Protein AF-A0A354SJN9-F1 (afdb_monomer_lite)

Structure (mmCIF, N/CA/C/O backbone):
data_AF-A0A354SJN9-F1
#
_entry.id   AF-A0A354SJN9-F1
#
loop_
_atom_site.group_PDB
_atom_site.id
_atom_site.type_symbol
_atom_site.label_atom_id
_atom_site.label_alt_id
_atom_site.label_comp_id
_atom_site.label_asym_id
_atom_site.label_entity_id
_atom_site.label_seq_id
_atom_site.pdbx_PDB_ins_code
_atom_site.Cartn_x
_atom_site.Cartn_y
_atom_site.Cartn_z
_atom_site.occupancy
_atom_site.B_iso_or_equiv
_atom_site.auth_seq_id
_atom_site.auth_comp_id
_atom_site.auth_asym_id
_atom_site.auth_atom_id
_atom_site.pdbx_PDB_model_num
ATOM 1 N N . MET A 1 1 ? -6.560 7.958 -3.343 1.00 94.62 1 MET A N 1
ATOM 2 C CA . MET A 1 1 ? -5.321 8.755 -3.241 1.00 94.62 1 MET A CA 1
ATOM 3 C C . MET A 1 1 ? -4.169 7.778 -3.172 1.00 94.62 1 MET A C 1
ATOM 5 O O . MET A 1 1 ? -4.316 6.763 -2.502 1.00 94.62 1 MET A O 1
ATOM 9 N N . ILE A 1 2 ? -3.090 8.042 -3.902 1.00 95.56 2 ILE A N 1
ATOM 10 C CA . ILE A 1 2 ? -1.876 7.221 -3.882 1.00 95.56 2 ILE A CA 1
ATOM 11 C C . ILE A 1 2 ? -0.774 8.066 -3.252 1.00 95.56 2 ILE A C 1
ATOM 13 O O . ILE A 1 2 ? -0.615 9.229 -3.618 1.00 95.56 2 ILE A O 1
ATOM 17 N N . TYR A 1 3 ? -0.052 7.468 -2.314 1.00 95.06 3 TYR A N 1
ATOM 18 C CA . TYR A 1 3 ? 1.128 8.022 -1.668 1.00 95.06 3 TYR A CA 1
ATOM 19 C C . TYR A 1 3 ? 2.323 7.218 -2.162 1.00 95.06 3 TYR A C 1
ATOM 21 O O . TYR A 1 3 ? 2.312 5.987 -2.083 1.00 95.06 3 TYR A O 1
ATOM 29 N N . LEU A 1 4 ? 3.304 7.913 -2.727 1.00 95.81 4 LEU A N 1
ATOM 30 C CA . LEU A 1 4 ? 4.461 7.308 -3.365 1.00 95.81 4 LEU A CA 1
ATOM 31 C C . LEU A 1 4 ? 5.712 8.047 -2.918 1.00 95.81 4 LEU A C 1
ATOM 33 O O . LEU A 1 4 ? 5.752 9.278 -2.997 1.00 95.81 4 LEU A O 1
ATOM 37 N N . ASN A 1 5 ? 6.733 7.309 -2.502 1.00 95.25 5 ASN A N 1
ATOM 38 C CA . ASN A 1 5 ? 8.035 7.922 -2.293 1.00 95.25 5 ASN A CA 1
ATOM 39 C C . ASN A 1 5 ? 8.638 8.314 -3.655 1.00 95.25 5 ASN A C 1
ATOM 41 O O . ASN A 1 5 ? 8.510 7.553 -4.620 1.00 95.25 5 ASN A O 1
ATOM 45 N N . PRO A 1 6 ? 9.310 9.472 -3.763 1.00 96.19 6 PRO A N 1
ATOM 46 C CA . PRO A 1 6 ? 9.808 9.993 -5.040 1.00 96.19 6 PRO A CA 1
ATOM 47 C C 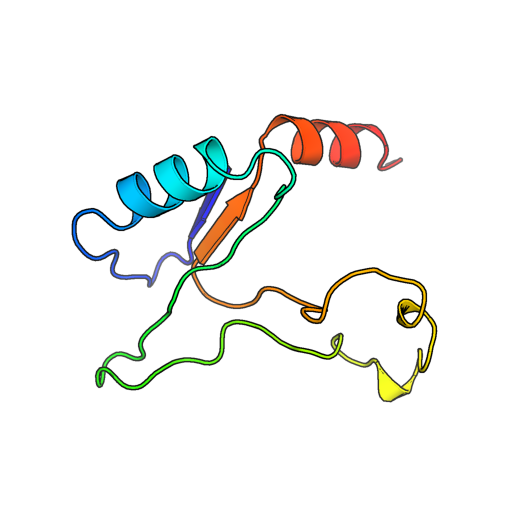. PRO A 1 6 ? 10.885 9.116 -5.701 1.00 96.19 6 PRO A C 1
ATOM 49 O O . PRO A 1 6 ? 11.126 9.240 -6.897 1.00 96.19 6 PRO A O 1
ATOM 52 N N . ASP A 1 7 ? 11.514 8.226 -4.941 1.00 93.69 7 ASP A N 1
ATOM 53 C CA . ASP A 1 7 ? 12.536 7.269 -5.368 1.00 93.69 7 ASP A CA 1
ATOM 54 C C . ASP A 1 7 ? 11.960 5.898 -5.782 1.00 93.69 7 ASP A C 1
ATOM 56 O O . ASP A 1 7 ? 12.707 4.958 -6.059 1.00 93.69 7 ASP A O 1
ATOM 60 N N . THR A 1 8 ? 10.633 5.762 -5.866 1.00 94.69 8 THR A N 1
ATOM 61 C CA . THR A 1 8 ? 9.984 4.487 -6.206 1.00 94.69 8 THR A CA 1
ATOM 62 C C . THR A 1 8 ? 9.930 4.245 -7.713 1.00 94.69 8 THR A C 1
ATOM 64 O O . THR A 1 8 ? 9.318 5.012 -8.456 1.00 94.69 8 THR A O 1
ATOM 67 N N . ILE A 1 9 ? 10.439 3.096 -8.168 1.00 95.94 9 ILE A N 1
ATOM 68 C CA . ILE A 1 9 ? 10.178 2.593 -9.526 1.00 95.94 9 ILE A CA 1
ATOM 69 C C . ILE A 1 9 ? 8.877 1.783 -9.524 1.00 95.94 9 ILE A C 1
ATOM 71 O O . ILE A 1 9 ? 8.804 0.681 -8.978 1.00 95.94 9 ILE A O 1
ATOM 75 N N . VAL A 1 10 ? 7.843 2.306 -10.180 1.00 95.81 10 VAL A N 1
ATOM 76 C CA . VAL A 1 10 ? 6.548 1.626 -10.303 1.00 95.81 10 VAL A CA 1
ATOM 77 C C . VAL A 1 10 ? 6.580 0.655 -11.484 1.00 95.81 10 VAL A C 1
ATOM 79 O O . VAL A 1 10 ? 6.745 1.061 -12.633 1.00 95.81 10 VAL A O 1
ATOM 82 N N . LYS A 1 11 ? 6.397 -0.645 -11.217 1.00 94.81 11 LYS A N 1
ATOM 83 C CA . LYS A 1 11 ? 6.308 -1.659 -12.281 1.00 94.81 11 LYS A CA 1
ATOM 84 C C . LYS A 1 11 ? 5.026 -1.481 -13.110 1.00 94.81 11 LYS A C 1
ATOM 86 O O . LYS A 1 11 ? 4.019 -1.030 -12.550 1.00 94.81 11 LYS A O 1
ATOM 91 N N . PRO A 1 12 ? 5.012 -1.898 -14.392 1.00 97.25 12 PRO A N 1
ATOM 92 C CA . PRO A 1 12 ? 3.800 -1.901 -15.206 1.00 97.25 12 PRO A CA 1
ATOM 93 C C . PRO A 1 12 ? 2.605 -2.529 -14.476 1.00 97.25 12 PRO A C 1
ATOM 95 O O . PRO A 1 12 ? 2.756 -3.469 -13.692 1.00 97.25 12 PRO A O 1
ATOM 98 N N . ASP A 1 13 ? 1.421 -1.964 -14.699 1.00 96.25 13 ASP A N 1
ATOM 99 C CA . ASP A 1 13 ? 0.134 -2.363 -14.110 1.00 96.25 13 ASP A CA 1
ATOM 100 C C . ASP A 1 13 ? -0.003 -2.237 -12.586 1.00 96.25 13 ASP A C 1
ATOM 102 O O . ASP A 1 13 ? -1.087 -2.497 -12.064 1.00 96.25 13 ASP A O 1
ATOM 106 N N . THR A 1 14 ? 1.038 -1.834 -11.847 1.00 96.38 14 THR A N 1
ATOM 107 C CA . THR A 1 14 ? 0.988 -1.764 -10.372 1.00 96.38 14 THR A CA 1
ATOM 108 C C . THR A 1 14 ? -0.173 -0.898 -9.890 1.00 96.38 14 THR A C 1
ATOM 110 O O . THR A 1 14 ? -0.959 -1.334 -9.051 1.00 96.38 14 THR A O 1
ATOM 113 N N . LEU A 1 15 ? -0.334 0.301 -10.462 1.00 97.06 15 LEU A N 1
ATOM 114 C CA . LEU A 1 15 ? -1.410 1.218 -10.076 1.00 97.06 15 LEU A CA 1
ATOM 115 C C . LEU A 1 15 ? -2.790 0.666 -10.449 1.00 97.06 15 LEU A C 1
ATOM 117 O O . LEU A 1 15 ? -3.708 0.724 -9.638 1.00 97.06 15 LEU A O 1
ATOM 121 N N . GLY A 1 16 ? -2.928 0.080 -11.643 1.00 97.88 16 GLY A N 1
ATOM 122 C CA . GLY A 1 16 ? -4.186 -0.526 -12.087 1.00 97.88 16 GLY A CA 1
ATOM 123 C C . GLY A 1 16 ? -4.610 -1.693 -11.194 1.00 97.88 16 GLY A C 1
ATOM 124 O O . GLY A 1 16 ? -5.767 -1.776 -10.789 1.00 97.88 16 GLY A O 1
ATOM 125 N N . LYS A 1 17 ? -3.662 -2.553 -10.807 1.00 97.69 17 LYS A N 1
ATOM 126 C CA . LYS A 1 17 ? -3.902 -3.658 -9.868 1.00 97.69 17 LYS A CA 1
ATOM 127 C C . LYS A 1 17 ? -4.260 -3.156 -8.473 1.00 97.69 17 LYS A C 1
ATOM 129 O O . LYS A 1 17 ? -5.164 -3.712 -7.859 1.00 97.69 17 LYS A O 1
ATOM 134 N N . ALA A 1 18 ? -3.590 -2.110 -7.990 1.00 97.44 18 ALA A N 1
ATOM 135 C CA . ALA A 1 18 ? -3.901 -1.503 -6.699 1.00 97.44 18 ALA A CA 1
ATOM 136 C C . ALA A 1 18 ? -5.320 -0.913 -6.677 1.00 97.44 18 ALA A C 1
ATOM 138 O O . ALA A 1 18 ? -6.070 -1.166 -5.740 1.00 97.44 18 ALA A O 1
ATOM 139 N N . VAL A 1 19 ? -5.719 -0.187 -7.727 1.00 97.44 19 VAL A N 1
ATOM 140 C CA . VAL A 1 19 ? -7.086 0.345 -7.857 1.00 97.44 19 VAL A CA 1
ATOM 141 C C . VAL A 1 19 ? -8.107 -0.789 -7.938 1.00 97.44 19 VAL A C 1
ATOM 143 O O . VAL A 1 19 ? -9.039 -0.811 -7.144 1.00 97.44 19 VAL A O 1
ATOM 146 N N . ALA A 1 20 ? -7.889 -1.782 -8.804 1.00 98.06 20 ALA A N 1
ATOM 147 C CA . ALA A 1 20 ? -8.796 -2.923 -8.938 1.00 98.06 20 ALA A CA 1
ATOM 148 C C . ALA A 1 20 ? -8.940 -3.726 -7.633 1.00 98.06 20 ALA A C 1
ATOM 150 O O . ALA A 1 20 ? -10.016 -4.249 -7.347 1.00 98.06 20 ALA A O 1
ATOM 151 N N . PHE A 1 21 ? -7.871 -3.830 -6.836 1.00 97.75 21 PHE A N 1
ATOM 152 C CA . PHE A 1 21 ? -7.927 -4.421 -5.502 1.00 97.75 21 PHE A CA 1
ATOM 153 C C . PHE A 1 21 ? -8.833 -3.601 -4.578 1.00 97.75 21 PHE A C 1
ATOM 155 O O . PHE A 1 21 ? -9.773 -4.151 -4.009 1.00 97.75 21 PHE A O 1
ATOM 162 N N . MET A 1 22 ? -8.612 -2.287 -4.481 1.00 97.44 22 MET A N 1
ATOM 163 C CA . MET A 1 22 ? -9.463 -1.417 -3.663 1.00 97.44 22 MET A CA 1
ATOM 164 C C . MET A 1 22 ? -10.927 -1.472 -4.123 1.00 97.44 22 MET A C 1
ATOM 166 O O . MET A 1 22 ? -11.823 -1.558 -3.292 1.00 97.44 22 MET A O 1
ATOM 170 N N . ASP A 1 23 ? -11.195 -1.502 -5.428 1.00 97.19 23 ASP A N 1
ATOM 171 C CA . ASP A 1 23 ? -12.561 -1.573 -5.959 1.00 97.19 23 ASP A CA 1
ATOM 172 C C . ASP A 1 23 ? -13.278 -2.877 -5.584 1.00 97.19 23 ASP A C 1
ATOM 174 O O . ASP A 1 23 ? -14.474 -2.863 -5.286 1.00 97.19 23 ASP A O 1
ATOM 178 N N . ARG A 1 24 ? -12.556 -4.000 -5.536 1.00 98.25 24 ARG A N 1
ATOM 179 C CA . ARG A 1 24 ? -13.110 -5.303 -5.130 1.00 98.25 24 ARG A CA 1
ATOM 180 C C . ARG A 1 24 ? -13.300 -5.439 -3.620 1.00 98.25 24 ARG A C 1
ATOM 182 O O . ARG A 1 24 ? -14.155 -6.210 -3.197 1.00 98.25 24 ARG A O 1
ATOM 189 N N . HIS A 1 25 ? -12.536 -4.693 -2.827 1.00 96.19 25 HIS A N 1
ATOM 190 C CA . HIS A 1 25 ? -12.531 -4.763 -1.366 1.00 96.19 25 HIS A CA 1
ATOM 191 C C . HIS A 1 25 ? -12.993 -3.427 -0.771 1.00 96.19 25 HIS A C 1
ATOM 193 O O . HIS A 1 25 ? -12.194 -2.572 -0.380 1.00 96.19 25 HIS A O 1
ATOM 199 N N . GLN A 1 26 ? -14.314 -3.212 -0.754 1.00 93.94 26 GLN A N 1
ATOM 200 C CA . GLN A 1 26 ? -14.914 -1.960 -0.266 1.00 93.94 26 GLN A CA 1
ATOM 201 C C . GLN A 1 26 ? -14.764 -1.752 1.247 1.00 93.94 26 GLN A C 1
ATOM 203 O O . GLN A 1 26 ? -14.790 -0.614 1.710 1.00 93.94 26 GLN A O 1
ATOM 208 N N . ASP A 1 27 ? -14.549 -2.834 1.987 1.00 91.56 27 ASP A N 1
ATOM 209 C CA . ASP A 1 27 ? -14.220 -2.872 3.411 1.00 91.56 27 ASP A CA 1
ATOM 210 C C . ASP A 1 27 ? -12.783 -2.408 3.711 1.00 91.56 27 ASP A C 1
ATOM 212 O O . ASP A 1 27 ? -12.499 -1.941 4.815 1.00 91.56 27 ASP A O 1
ATOM 216 N N . ILE A 1 28 ? -11.885 -2.462 2.722 1.00 92.31 28 ILE A N 1
ATOM 217 C CA . ILE A 1 28 ? -10.507 -1.991 2.858 1.00 92.31 28 ILE A CA 1
ATOM 218 C C . ILE A 1 28 ? -10.421 -0.507 2.509 1.00 92.31 28 ILE A C 1
ATOM 220 O O . ILE A 1 28 ? -10.812 -0.047 1.428 1.00 92.31 28 ILE A O 1
ATOM 224 N N . VAL A 1 29 ? -9.861 0.263 3.442 1.00 91.25 29 VAL A N 1
ATOM 225 C CA . VAL A 1 29 ? -9.764 1.722 3.311 1.00 91.25 29 VAL A CA 1
ATOM 226 C C . VAL A 1 29 ? -8.358 2.195 2.958 1.00 91.25 29 VAL A C 1
ATOM 228 O O . VAL A 1 29 ? -8.214 3.202 2.257 1.00 91.25 29 VAL A O 1
ATOM 231 N N . LEU A 1 30 ? -7.341 1.445 3.381 1.00 93.88 30 LEU A N 1
ATOM 232 C CA . LEU A 1 30 ? -5.938 1.673 3.069 1.00 93.88 30 LEU A CA 1
ATOM 233 C C . LEU A 1 30 ? -5.254 0.338 2.770 1.00 93.88 30 LEU A C 1
ATOM 235 O O . LEU A 1 30 ? -5.472 -0.640 3.481 1.00 93.88 30 LEU A O 1
ATOM 239 N N . ALA A 1 31 ? -4.402 0.314 1.749 1.00 95.06 31 ALA A N 1
ATOM 240 C CA . ALA A 1 31 ? -3.567 -0.834 1.417 1.00 95.06 31 ALA A CA 1
ATOM 241 C C . ALA A 1 31 ? -2.140 -0.400 1.057 1.00 95.06 31 ALA A C 1
ATOM 243 O O . ALA A 1 31 ? -1.923 0.685 0.512 1.00 95.06 31 ALA A O 1
ATOM 244 N N . GLY A 1 32 ? -1.176 -1.273 1.347 1.00 94.94 32 GLY A N 1
ATOM 245 C CA . GLY A 1 32 ? 0.188 -1.198 0.822 1.00 94.94 32 GLY A CA 1
ATOM 246 C C . GLY A 1 32 ? 0.353 -2.042 -0.443 1.00 94.94 32 GLY A C 1
ATOM 247 O O . GLY A 1 32 ? -0.601 -2.642 -0.940 1.00 94.94 32 GLY A O 1
ATOM 248 N N . ALA A 1 33 ? 1.580 -2.123 -0.951 1.00 94.06 33 ALA A N 1
ATOM 249 C CA . ALA A 1 33 ? 1.943 -3.011 -2.054 1.00 94.06 33 ALA A CA 1
ATOM 250 C C . ALA A 1 33 ? 3.103 -3.928 -1.658 1.00 94.06 33 ALA A C 1
ATOM 252 O O . ALA A 1 33 ? 3.816 -3.669 -0.696 1.00 94.06 33 ALA A O 1
ATOM 253 N N . LYS A 1 34 ? 3.330 -4.984 -2.446 1.00 94.25 34 LYS A N 1
ATOM 254 C CA . LYS A 1 34 ? 4.585 -5.737 -2.386 1.00 94.25 34 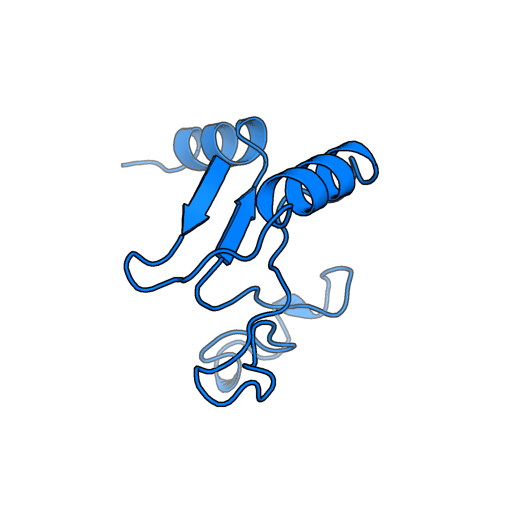LYS A CA 1
ATOM 255 C C . LYS A 1 34 ? 5.718 -4.836 -2.877 1.00 94.25 34 LYS A C 1
ATOM 257 O O . LYS A 1 34 ? 5.724 -4.462 -4.050 1.00 94.25 34 LYS A O 1
ATOM 262 N N . ILE A 1 35 ? 6.678 -4.547 -2.007 1.00 95.25 35 ILE A N 1
ATOM 263 C CA . ILE A 1 35 ? 7.832 -3.702 -2.325 1.00 95.25 35 ILE A CA 1
ATOM 264 C C . ILE A 1 35 ? 9.074 -4.577 -2.474 1.00 95.25 35 ILE A C 1
ATOM 266 O O . ILE A 1 35 ? 9.248 -5.556 -1.748 1.00 95.25 35 ILE A O 1
ATOM 270 N N . LEU A 1 36 ? 9.908 -4.254 -3.457 1.00 95.56 36 LEU A N 1
ATOM 271 C CA . LEU A 1 36 ? 11.177 -4.927 -3.690 1.00 95.56 36 LEU A CA 1
ATOM 272 C C . LEU A 1 36 ? 12.307 -3.918 -3.519 1.00 95.56 36 LEU A C 1
ATOM 274 O O . LEU A 1 36 ? 12.205 -2.802 -4.027 1.00 95.56 36 LEU A O 1
ATOM 278 N N . ASN A 1 37 ? 13.384 -4.339 -2.866 1.00 95.12 37 ASN A N 1
ATOM 279 C CA . ASN A 1 37 ? 14.645 -3.611 -2.882 1.00 95.12 37 ASN A CA 1
ATOM 280 C C . ASN A 1 37 ? 15.233 -3.601 -4.312 1.00 95.12 37 ASN A C 1
ATOM 282 O O . ASN A 1 37 ? 14.815 -4.406 -5.155 1.00 95.12 37 ASN A O 1
ATOM 286 N N . PRO A 1 38 ? 16.224 -2.737 -4.608 1.00 93.62 38 PRO A N 1
ATOM 287 C CA . PRO A 1 38 ? 16.856 -2.680 -5.931 1.00 93.62 38 PRO A CA 1
ATOM 288 C C . PRO A 1 38 ? 17.451 -4.013 -6.414 1.00 93.62 38 PRO A C 1
ATOM 290 O O . PRO A 1 38 ? 17.472 -4.274 -7.614 1.00 93.62 38 PRO A O 1
ATOM 293 N N . ASP A 1 39 ? 17.887 -4.873 -5.492 1.00 96.00 39 ASP A N 1
ATOM 294 C CA . ASP A 1 39 ? 18.401 -6.220 -5.779 1.00 96.00 39 ASP A CA 1
ATOM 295 C C . ASP A 1 39 ? 17.297 -7.268 -6.040 1.00 96.00 39 ASP A C 1
ATOM 297 O O . ASP A 1 39 ? 17.585 -8.428 -6.332 1.00 96.00 39 ASP A O 1
ATOM 301 N N . GLY A 1 40 ? 16.023 -6.875 -5.949 1.00 95.00 40 GLY A N 1
ATOM 302 C CA . GLY A 1 40 ? 14.861 -7.738 -6.143 1.00 95.00 40 GLY A CA 1
ATOM 303 C C . GLY A 1 40 ? 14.411 -8.509 -4.899 1.00 95.00 40 GLY A C 1
ATOM 304 O O . GLY A 1 40 ? 13.395 -9.206 -4.975 1.00 95.00 40 GLY A O 1
ATOM 305 N N . SER A 1 41 ? 15.103 -8.383 -3.763 1.00 97.12 41 SER A N 1
ATOM 306 C CA . SER A 1 41 ? 14.664 -8.963 -2.489 1.00 97.12 41 SER A CA 1
ATOM 307 C C . SER A 1 41 ? 13.393 -8.280 -1.971 1.00 97.12 41 SER A C 1
ATOM 309 O O . SER A 1 41 ? 13.097 -7.134 -2.312 1.00 97.12 41 SER A O 1
ATOM 311 N N . LEU A 1 42 ? 12.596 -8.993 -1.167 1.00 96.06 42 LEU A N 1
ATOM 312 C CA . LEU A 1 42 ? 11.382 -8.428 -0.577 1.00 96.06 42 LEU A CA 1
ATOM 313 C C . LEU A 1 42 ? 11.753 -7.376 0.474 1.00 96.06 42 LEU A C 1
ATOM 315 O O . LEU A 1 42 ? 12.518 -7.665 1.391 1.00 96.06 42 LEU A O 1
ATOM 319 N N . GLN A 1 43 ? 11.154 -6.193 0.373 1.00 94.38 43 GLN A N 1
ATOM 320 C CA . GLN A 1 43 ? 11.228 -5.177 1.413 1.00 94.38 43 GLN A CA 1
ATOM 321 C C . GLN A 1 43 ? 10.029 -5.314 2.359 1.00 94.38 43 GLN A C 1
ATOM 323 O O . GLN A 1 43 ? 8.875 -5.413 1.921 1.00 94.38 43 GLN A O 1
ATOM 328 N N . GLU A 1 44 ? 10.298 -5.308 3.665 1.00 92.06 44 GLU A N 1
ATOM 329 C CA . GLU A 1 44 ? 9.252 -5.262 4.686 1.00 92.06 44 GLU A CA 1
ATOM 330 C C . GLU A 1 44 ? 8.417 -3.982 4.510 1.00 92.06 44 GLU A C 1
ATOM 332 O O . GLU A 1 44 ? 8.939 -2.870 4.467 1.00 92.06 44 GLU A O 1
ATOM 337 N N . SER A 1 45 ? 7.109 -4.157 4.335 1.00 92.44 45 SER A N 1
ATOM 338 C CA . SER A 1 45 ? 6.149 -3.088 4.000 1.00 92.44 45 SER A CA 1
ATOM 339 C C . SER A 1 45 ? 4.871 -3.161 4.840 1.00 92.44 45 SER A C 1
ATOM 341 O O . SER A 1 45 ? 3.952 -2.358 4.683 1.00 92.44 45 SER A O 1
ATOM 343 N N . VAL A 1 46 ? 4.820 -4.114 5.769 1.00 91.62 46 VAL A N 1
ATOM 344 C CA . VAL A 1 46 ? 3.774 -4.252 6.779 1.00 91.62 46 VAL A CA 1
ATOM 345 C C . VAL A 1 46 ? 4.433 -4.594 8.104 1.00 91.62 46 VAL A C 1
ATOM 347 O O . VAL A 1 46 ? 5.415 -5.329 8.132 1.00 91.62 46 VAL A O 1
ATOM 350 N N . SER A 1 47 ? 3.880 -4.078 9.193 1.00 88.50 47 SER A N 1
ATOM 351 C CA . SER A 1 47 ? 4.266 -4.452 10.546 1.00 88.50 47 SER A CA 1
ATOM 352 C C . SER A 1 47 ? 3.050 -4.963 11.306 1.00 88.50 47 SER A C 1
ATOM 354 O O . SER A 1 47 ? 1.953 -4.403 11.228 1.00 88.50 47 SER A O 1
ATOM 356 N N . HIS A 1 48 ? 3.269 -6.017 12.085 1.00 87.56 48 HIS A N 1
ATOM 357 C CA . HIS A 1 48 ? 2.302 -6.545 13.049 1.00 87.56 48 HIS A CA 1
ATOM 358 C C . HIS A 1 48 ? 2.337 -5.797 14.387 1.00 87.56 48 HIS A C 1
ATOM 360 O O . HIS A 1 48 ? 1.609 -6.150 15.306 1.00 87.56 48 HIS A O 1
ATOM 366 N N . ARG A 1 49 ? 3.208 -4.788 14.497 1.00 85.50 49 ARG A N 1
ATOM 367 C CA . ARG A 1 49 ? 3.400 -3.958 15.685 1.00 85.50 49 ARG A CA 1
ATOM 368 C C . ARG A 1 49 ? 3.460 -2.479 15.334 1.00 85.50 49 ARG A C 1
ATOM 370 O O . ARG A 1 49 ? 3.978 -2.118 14.273 1.00 85.50 49 ARG A O 1
ATOM 377 N N . TYR A 1 50 ? 2.976 -1.619 16.219 1.00 83.69 50 TYR A N 1
ATOM 378 C CA . TYR A 1 50 ? 3.154 -0.176 16.038 1.00 83.69 50 TYR A CA 1
ATOM 379 C C . TYR A 1 50 ? 4.584 0.249 16.406 1.00 83.69 50 TYR A C 1
ATOM 381 O O . TYR A 1 50 ? 5.217 -0.381 17.263 1.00 83.69 50 TYR A O 1
ATOM 389 N N . PRO A 1 51 ? 5.117 1.322 15.789 1.00 81.81 51 PRO A N 1
ATOM 390 C CA . PRO A 1 51 ? 6.325 1.964 16.291 1.00 81.81 51 PRO A CA 1
ATOM 391 C C . PRO A 1 51 ? 6.166 2.272 17.785 1.00 81.81 51 PRO A C 1
ATOM 393 O O . PRO A 1 51 ? 5.134 2.789 18.200 1.00 81.81 51 PRO A O 1
ATOM 396 N N . GLU A 1 52 ? 7.172 1.926 18.589 1.00 82.88 52 GLU A N 1
ATOM 397 C CA . GLU A 1 52 ? 7.176 2.157 20.042 1.00 82.88 52 GLU A CA 1
ATOM 398 C C . GLU A 1 52 ? 6.062 1.454 20.853 1.00 82.88 52 GLU A C 1
ATOM 400 O O . GLU A 1 52 ? 5.880 1.765 22.030 1.00 82.88 52 GLU A O 1
ATOM 405 N N . GLU A 1 53 ? 5.402 0.421 20.307 1.00 83.00 53 GLU A N 1
ATOM 406 C CA . GLU A 1 53 ? 4.344 -0.348 21.002 1.00 83.00 53 GLU A CA 1
ATOM 407 C C . GLU A 1 53 ? 4.772 -0.910 22.373 1.00 83.00 53 GLU A C 1
ATOM 409 O O . GLU A 1 53 ? 3.944 -1.197 23.235 1.00 83.00 53 GLU A O 1
ATOM 414 N N . LYS A 1 54 ? 6.082 -1.017 22.637 1.00 84.44 54 LYS A N 1
ATOM 415 C CA . LYS A 1 54 ? 6.615 -1.381 23.960 1.00 84.44 54 LYS A CA 1
ATOM 416 C C . LYS A 1 54 ? 6.098 -0.479 25.094 1.00 84.44 54 LYS A C 1
ATOM 418 O O . LYS A 1 54 ? 6.045 -0.942 26.230 1.00 84.44 54 LYS A O 1
ATOM 423 N N . PHE A 1 55 ? 5.723 0.767 24.798 1.00 87.75 55 PHE A N 1
ATOM 424 C CA . PHE A 1 55 ? 5.167 1.714 25.769 1.00 87.75 55 PHE A CA 1
ATOM 425 C C . PHE A 1 55 ? 3.633 1.729 25.816 1.00 87.75 55 PHE A C 1
ATOM 427 O O . PHE A 1 55 ? 3.072 2.245 26.775 1.00 87.75 55 PHE A O 1
ATOM 434 N N . THR A 1 56 ? 2.961 1.136 24.829 1.00 83.69 56 THR A N 1
ATOM 435 C CA . THR A 1 56 ? 1.494 1.136 24.664 1.00 83.69 56 THR A CA 1
ATOM 436 C C . THR A 1 56 ? 0.935 -0.285 24.550 1.00 83.69 56 THR A C 1
ATOM 438 O O . THR A 1 56 ? -0.052 -0.562 23.865 1.00 83.69 56 THR A O 1
ATOM 441 N N . ARG A 1 57 ? 1.597 -1.240 25.216 1.00 82.62 57 ARG A N 1
ATOM 442 C CA . ARG A 1 57 ? 1.298 -2.669 25.094 1.00 82.62 57 ARG A CA 1
ATOM 443 C C . ARG A 1 57 ? -0.174 -2.954 25.412 1.00 82.62 57 ARG A C 1
ATOM 445 O O . ARG A 1 57 ? -0.618 -2.757 26.538 1.00 82.62 57 ARG A O 1
ATOM 452 N N . GLY A 1 58 ? -0.887 -3.519 24.438 1.00 81.12 58 GLY A N 1
ATOM 453 C CA . GLY A 1 58 ? -2.276 -3.962 24.591 1.00 81.12 58 GLY A CA 1
ATOM 454 C C . GLY A 1 58 ? -3.339 -2.946 24.171 1.00 81.12 58 GLY A C 1
ATOM 455 O O . GLY A 1 58 ? -4.496 -3.339 24.050 1.00 81.12 58 GLY A O 1
ATOM 456 N N . GLU A 1 59 ? -2.979 -1.695 23.866 1.00 84.62 59 GLU A N 1
ATOM 457 C CA . GLU A 1 59 ? -3.942 -0.676 23.402 1.00 84.62 59 GLU A CA 1
ATOM 458 C C . GLU A 1 59 ? -4.652 -1.075 22.100 1.00 84.62 59 GLU A C 1
ATOM 460 O O . GLU A 1 59 ? -5.790 -0.686 21.847 1.00 84.62 59 GLU A O 1
ATOM 465 N N . THR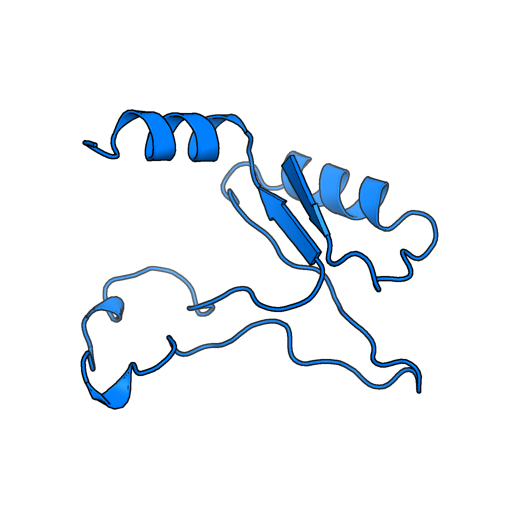 A 1 60 ? -4.000 -1.901 21.285 1.00 79.38 60 THR A N 1
ATOM 466 C CA . THR A 1 60 ? -4.477 -2.321 19.963 1.00 79.38 60 THR A CA 1
ATOM 467 C C . THR A 1 60 ? -5.076 -3.725 19.967 1.00 79.38 60 THR A C 1
ATOM 469 O O . THR A 1 60 ? -5.569 -4.180 18.939 1.00 79.38 60 THR A O 1
ATOM 472 N N . ALA A 1 61 ? -5.097 -4.411 21.117 1.00 82.94 61 ALA A N 1
ATOM 473 C CA 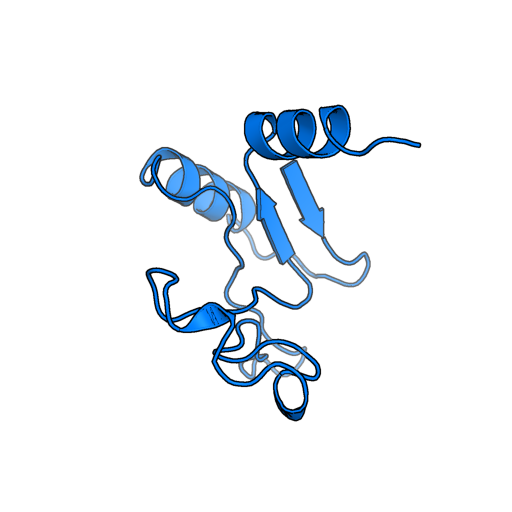. ALA A 1 61 ? -5.562 -5.797 21.224 1.00 82.94 61 ALA A CA 1
ATOM 474 C C . ALA A 1 61 ? -7.055 -5.973 20.888 1.00 82.94 61 ALA A C 1
ATOM 476 O O . ALA A 1 61 ? -7.483 -7.075 20.558 1.00 82.94 61 ALA A O 1
ATOM 477 N N . GLY A 1 62 ? -7.845 -4.899 20.978 1.00 85.75 62 GLY A N 1
ATOM 478 C CA . GLY A 1 62 ? -9.262 -4.893 20.604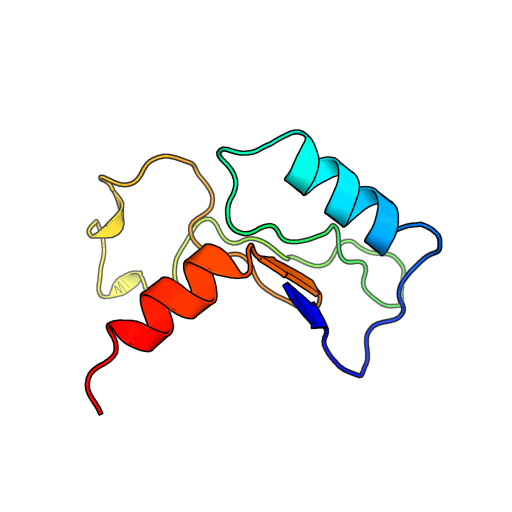 1.00 85.75 62 GLY A CA 1
ATOM 479 C C . GLY A 1 62 ? -9.529 -4.626 19.120 1.00 85.75 62 GLY A C 1
ATOM 480 O O . GLY A 1 62 ? -10.688 -4.638 18.708 1.00 85.75 62 GLY A O 1
ATOM 481 N N . LEU A 1 63 ? -8.496 -4.351 18.319 1.00 85.06 63 LEU A N 1
ATOM 482 C CA . LEU A 1 63 ? -8.652 -4.068 16.896 1.00 85.06 63 LEU A CA 1
ATOM 483 C C . LEU A 1 63 ? -8.720 -5.365 16.087 1.00 85.06 63 LEU A C 1
ATOM 485 O O . LEU A 1 63 ? -8.055 -6.354 16.385 1.00 85.06 63 LEU A O 1
ATOM 489 N N . ALA A 1 64 ? -9.537 -5.349 15.037 1.00 84.44 64 ALA A N 1
ATOM 490 C CA . ALA A 1 64 ? -9.633 -6.463 14.109 1.00 84.44 64 ALA A CA 1
ATOM 491 C C . ALA A 1 64 ? -8.436 -6.490 13.144 1.00 84.44 64 ALA A C 1
ATOM 493 O O . ALA A 1 64 ? -7.934 -5.449 12.721 1.00 84.44 64 ALA A O 1
ATOM 494 N N . GLY A 1 65 ? -8.046 -7.695 12.723 1.00 85.38 65 GLY A N 1
ATOM 495 C CA . GLY A 1 65 ? -6.962 -7.908 11.764 1.00 85.38 65 GLY A CA 1
ATOM 496 C C . GLY A 1 65 ? -5.596 -8.115 12.418 1.00 85.38 65 GLY A C 1
ATOM 497 O O . GLY A 1 65 ? -5.439 -8.039 13.630 1.00 85.38 65 GLY A O 1
ATOM 498 N N . SER A 1 66 ? -4.601 -8.445 11.593 1.00 84.56 66 SER A N 1
ATOM 499 C CA . SER A 1 66 ? -3.241 -8.766 12.047 1.00 84.56 66 SER A CA 1
ATOM 500 C C . SER A 1 66 ? -2.200 -7.717 11.662 1.00 84.56 66 SER A C 1
ATOM 502 O O . SER A 1 66 ? -1.065 -7.793 12.124 1.00 84.56 66 SER A O 1
ATOM 504 N N . ILE A 1 67 ? -2.544 -6.754 10.804 1.00 87.31 67 ILE A N 1
ATOM 505 C CA . ILE A 1 67 ? -1.626 -5.703 10.353 1.00 87.31 67 ILE A CA 1
ATOM 506 C C . ILE A 1 67 ? -1.858 -4.469 11.217 1.00 87.31 67 ILE A C 1
ATOM 508 O O . ILE A 1 67 ? -2.922 -3.861 11.157 1.00 87.31 67 ILE A O 1
ATOM 512 N N . ALA A 1 68 ? -0.842 -4.094 11.987 1.00 86.81 68 ALA A N 1
ATOM 513 C CA . ALA A 1 68 ? -0.856 -2.887 12.804 1.00 86.81 68 ALA A CA 1
ATOM 514 C C . ALA A 1 68 ? -0.478 -1.652 11.975 1.00 86.81 68 ALA A C 1
ATOM 516 O O . ALA A 1 68 ? -1.053 -0.579 12.132 1.00 86.81 68 ALA A O 1
ATOM 517 N N . CYS A 1 69 ? 0.485 -1.794 11.062 1.00 87.88 69 CYS A N 1
ATOM 518 C CA . CYS A 1 69 ? 0.989 -0.672 10.283 1.00 87.88 69 CYS A CA 1
ATOM 519 C C . CYS A 1 69 ? 1.297 -1.079 8.840 1.00 87.88 69 CYS A C 1
ATOM 521 O O . CYS A 1 69 ? 1.933 -2.105 8.599 1.00 87.88 69 CYS A O 1
ATOM 523 N N . VAL A 1 70 ? 0.872 -0.251 7.884 1.00 91.19 70 VAL A N 1
ATOM 524 C CA . VAL A 1 70 ? 1.360 -0.290 6.501 1.00 91.19 70 VAL A CA 1
ATOM 525 C C . VAL A 1 70 ? 2.496 0.716 6.393 1.00 91.19 70 VAL A C 1
ATOM 527 O O . VAL A 1 70 ? 2.369 1.848 6.856 1.00 91.19 70 VAL A O 1
ATOM 530 N N . LEU A 1 71 ? 3.603 0.291 5.800 1.00 89.69 71 LEU A N 1
ATOM 531 C CA . LEU A 1 71 ? 4.860 1.022 5.786 1.00 89.69 71 LEU A CA 1
ATOM 532 C C . LEU A 1 71 ? 5.421 1.113 4.366 1.00 89.69 71 LEU A C 1
ATOM 534 O O . LEU A 1 71 ? 5.067 0.344 3.471 1.00 89.69 71 LEU A O 1
ATOM 538 N N . GLY A 1 72 ? 6.386 2.012 4.201 1.00 89.06 72 GLY A N 1
ATOM 539 C CA . GLY A 1 72 ? 7.263 2.030 3.040 1.00 89.06 72 GLY A CA 1
ATOM 540 C C . GLY A 1 72 ? 6.770 2.908 1.897 1.00 89.06 72 GLY A C 1
ATOM 541 O O . GLY A 1 72 ? 6.089 3.908 2.095 1.00 89.06 72 GLY A O 1
ATOM 542 N N . ALA A 1 73 ? 7.200 2.545 0.692 1.00 94.25 73 ALA A N 1
ATOM 543 C CA . ALA A 1 73 ? 7.248 3.444 -0.453 1.00 94.25 73 ALA A CA 1
ATOM 544 C C . ALA A 1 73 ? 5.929 3.622 -1.219 1.00 94.25 73 ALA A C 1
ATOM 546 O O . ALA A 1 73 ? 5.841 4.508 -2.065 1.00 94.25 73 ALA A O 1
ATOM 547 N N . PHE A 1 74 ? 4.909 2.802 -0.948 1.00 96.56 74 PHE A N 1
ATOM 548 C CA . PHE A 1 74 ? 3.623 2.857 -1.643 1.00 96.56 74 PHE A CA 1
ATOM 549 C C . PHE A 1 74 ? 2.453 2.616 -0.689 1.00 96.56 74 PHE A C 1
ATOM 551 O O . PHE A 1 74 ? 2.397 1.586 -0.014 1.00 96.56 74 PHE A O 1
ATOM 558 N N . MET A 1 75 ? 1.463 3.509 -0.723 1.00 96.25 75 MET A N 1
ATOM 559 C CA . MET A 1 75 ? 0.157 3.310 -0.089 1.00 96.25 75 MET A CA 1
ATOM 560 C C . MET A 1 75 ? -0.960 3.805 -1.012 1.00 96.25 75 MET A C 1
ATOM 562 O O . MET A 1 75 ? -0.822 4.822 -1.694 1.00 96.25 75 MET A O 1
ATOM 566 N N . ILE A 1 76 ? -2.107 3.133 -0.989 1.00 96.94 76 ILE A N 1
ATOM 567 C CA . ILE A 1 76 ? -3.346 3.603 -1.614 1.00 96.94 76 ILE A CA 1
ATOM 568 C C . ILE A 1 76 ? -4.439 3.702 -0.553 1.00 96.94 76 ILE A C 1
ATOM 570 O O . ILE A 1 76 ? -4.651 2.770 0.216 1.00 96.94 76 ILE A O 1
ATOM 574 N N . ALA A 1 77 ? -5.135 4.837 -0.510 1.00 96.12 77 ALA A N 1
ATOM 575 C CA . ALA A 1 77 ? -6.222 5.075 0.435 1.00 96.12 77 ALA A CA 1
ATOM 576 C C . ALA A 1 77 ? -7.447 5.701 -0.236 1.00 96.12 77 ALA A C 1
ATOM 578 O O . ALA A 1 77 ? -7.337 6.464 -1.209 1.00 96.12 77 ALA A O 1
ATOM 579 N N . ARG A 1 78 ? -8.636 5.420 0.299 1.00 95.38 78 ARG A N 1
ATOM 580 C CA . ARG A 1 78 ? -9.882 6.048 -0.161 1.00 95.38 78 ARG A CA 1
ATOM 581 C C . ARG A 1 78 ? -9.891 7.528 0.200 1.00 95.38 78 ARG A C 1
ATOM 583 O O . ARG A 1 78 ? -9.680 7.898 1.350 1.00 95.38 78 ARG A O 1
ATOM 590 N N . LYS A 1 79 ? -10.191 8.380 -0.785 1.00 93.62 79 LYS A N 1
ATOM 591 C CA . LYS A 1 79 ? -10.250 9.837 -0.584 1.00 93.62 79 LYS A CA 1
ATOM 592 C C . LYS A 1 79 ? -11.270 10.219 0.495 1.00 93.62 79 LYS A C 1
ATOM 594 O O . LYS A 1 79 ? -10.977 11.082 1.309 1.00 93.62 79 LYS A O 1
ATOM 599 N N . SER A 1 80 ? -12.428 9.555 0.514 1.00 91.69 80 SER A N 1
ATOM 600 C CA . SER A 1 80 ? -13.507 9.824 1.471 1.00 91.69 80 SER A CA 1
ATOM 601 C C . SER A 1 80 ? -13.049 9.725 2.926 1.00 91.69 80 SER A C 1
ATOM 603 O O . SER A 1 80 ? -13.349 10.624 3.705 1.00 91.69 80 SER A O 1
ATOM 605 N N . LEU A 1 81 ? -12.277 8.690 3.282 1.00 87.44 81 LEU A N 1
ATOM 606 C CA . LEU A 1 81 ? -11.754 8.547 4.641 1.00 87.44 81 LEU A CA 1
ATOM 607 C C . LEU A 1 81 ? -10.734 9.637 4.966 1.00 87.44 81 LEU A C 1
ATOM 609 O O . LEU A 1 81 ? -10.822 10.245 6.026 1.00 87.44 81 LEU A O 1
ATOM 613 N N . ILE A 1 82 ? -9.780 9.893 4.067 1.00 89.44 82 ILE A N 1
ATOM 614 C CA . ILE A 1 82 ? -8.748 10.909 4.309 1.00 89.44 82 ILE A CA 1
ATOM 615 C C . ILE A 1 82 ? -9.403 12.268 4.548 1.00 89.44 82 ILE A C 1
ATOM 617 O O . ILE A 1 82 ? -9.111 12.910 5.550 1.00 89.44 82 ILE A O 1
ATOM 621 N N . THR A 1 83 ? -10.354 12.656 3.694 1.00 90.62 83 THR A N 1
ATOM 622 C CA . THR A 1 83 ? -11.122 13.893 3.868 1.00 90.62 83 THR A CA 1
ATOM 623 C C . THR A 1 83 ? -11.886 13.909 5.192 1.00 90.62 83 THR A C 1
ATOM 625 O O . THR A 1 83 ? -11.829 14.912 5.902 1.00 90.62 83 THR A O 1
ATOM 628 N N . PHE A 1 84 ? -12.547 12.804 5.557 1.00 89.75 84 PHE A N 1
ATOM 629 C CA . PHE A 1 84 ? -13.257 12.684 6.830 1.00 89.75 84 PHE A CA 1
ATOM 630 C C . PHE A 1 84 ? -12.323 12.905 8.027 1.00 89.75 84 PHE A C 1
ATOM 632 O O . PHE A 1 84 ? -12.592 13.778 8.846 1.00 89.75 84 PHE A O 1
ATOM 639 N N . ILE A 1 85 ? -11.193 12.199 8.099 1.00 87.12 85 ILE A N 1
ATOM 640 C CA . ILE A 1 85 ? -10.235 12.329 9.208 1.00 87.12 85 ILE A CA 1
ATOM 641 C C . ILE A 1 85 ? -9.671 13.751 9.273 1.00 87.12 85 ILE A C 1
ATOM 643 O O . ILE A 1 85 ? -9.653 14.353 10.343 1.00 87.12 85 ILE A O 1
ATOM 647 N N . THR A 1 86 ? -9.276 14.330 8.136 1.00 86.44 86 THR A N 1
ATOM 648 C CA . THR A 1 86 ? -8.736 15.700 8.112 1.00 86.44 86 THR A CA 1
ATOM 649 C C . THR A 1 86 ? -9.763 16.758 8.504 1.00 86.44 86 THR A C 1
ATOM 651 O O . THR A 1 86 ? -9.375 17.812 8.986 1.00 86.44 86 THR A O 1
ATOM 654 N N . SER A 1 87 ? -11.062 16.490 8.330 1.00 88.69 87 SER A N 1
ATOM 655 C CA . SER A 1 87 ? -12.125 17.403 8.774 1.00 88.69 87 SER A CA 1
ATOM 656 C C . SER A 1 87 ? -12.389 17.352 10.282 1.00 88.69 87 SER A C 1
ATOM 658 O O . SER A 1 87 ? -12.973 18.284 10.823 1.00 88.69 87 SER A O 1
ATOM 660 N N . GLN A 1 88 ? -11.962 16.274 10.949 1.00 80.44 88 GLN A N 1
ATOM 661 C CA . GLN A 1 88 ? -12.116 16.065 12.393 1.00 80.44 88 GLN A CA 1
ATOM 662 C C . GLN A 1 88 ? -10.871 16.478 13.187 1.00 80.44 88 GLN A C 1
ATOM 664 O O . GLN A 1 88 ? -10.928 16.590 14.409 1.00 80.44 88 GLN A O 1
ATOM 669 N N . ALA A 1 89 ? -9.739 16.687 12.513 1.00 72.44 89 ALA A N 1
ATOM 670 C CA . ALA A 1 89 ? -8.548 17.233 13.137 1.00 72.44 89 ALA A CA 1
ATOM 671 C C . ALA A 1 89 ? -8.793 18.719 13.447 1.00 72.44 89 ALA A C 1
ATOM 673 O O . ALA A 1 89 ? -8.782 19.561 12.550 1.00 72.44 89 ALA A O 1
ATOM 674 N N . THR A 1 90 ? -9.067 19.037 14.715 1.00 57.75 90 THR A N 1
ATOM 675 C CA . THR A 1 90 ? -9.026 20.419 15.213 1.00 57.75 90 THR A CA 1
ATOM 676 C C . THR A 1 90 ? -7.638 21.025 14.959 1.00 57.75 90 THR A C 1
ATOM 678 O O . THR A 1 90 ? -6.658 20.287 15.092 1.00 57.75 90 THR A O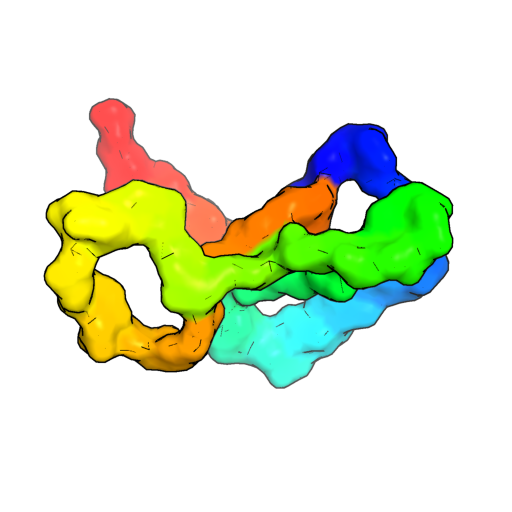 1
ATOM 681 N N . PRO A 1 91 ? -7.543 22.322 14.596 1.00 59.81 91 PRO A N 1
ATOM 682 C CA . PRO A 1 91 ? -6.267 23.028 14.465 1.00 59.81 91 PRO A CA 1
ATOM 683 C C . PRO A 1 91 ? -5.388 22.940 15.715 1.00 59.81 91 PRO A C 1
ATOM 685 O O . PRO A 1 91 ? -5.957 22.916 16.832 1.00 59.81 91 PRO A O 1
#

Foldseek 3Di:
DKAFDPPDDDDPCNVVVVVVVCVVCVVDFKDWDFDADPVRHTDDFFDQADVVCVVVPPVCVPPDDRTPDGHDGIMDGDPVVVVVVVVPDDD

Secondary structure (DSSP, 8-state):
-EEE-TT--PPTTHHHHHHHHHHH-TT--EEE--EE-TTSPEEP-EESS-TTGGGSTTTTTTSSSS--EE-SSEEEE-HHHHHHHHHH---

Sequence (91 aa):
MIYLNPDTIVKPDTLGKAVAFMDRHQDIVLAGAKILNPDGSLQESVSHRYPEEKFTRGETAGLAGSIACVLGAFMIARKSLITFITSQATP

pLDDT: mean 90.69, std 7.27, range [57.75, 98.25]

Radius of gyration: 15.04 Å; chains: 1; bounding box: 33×32×41 Å